Protein AF-A0A1W9WBG7-F1 (afdb_monomer)

Foldseek 3Di:
DVLVVVLVVVCVVDPDDQEAEAAADCVVVPVVSLVVNCVVNVHDYHYDPHRNCVVVVVVVVVVVVVD

Radius of gyration: 13.62 Å; Cα contacts (8 Å, |Δi|>4): 54; chains: 1; bounding box: 23×25×45 Å

Nearest PDB structures (foldseek):
  5gtd-assembly1_B  TM=5.696E-01  e=5.177E+00  Bacillus subtilis subsp. subtilis str. 168
  6wc8-assembly1_A-2  TM=3.962E-01  e=4.820E+00  Human immunodeficiency virus 1
  3h5w-assembly1_A  TM=4.683E-01  e=9.837E+00  Rattus norvegicus

Mean predicted aligned error: 4.43 Å

pLDDT: mean 88.69, std 7.89, range [53.0, 97.12]

Sequence (67 aa):
GLFYSVIKRVLEMDSLTQQVAMTGGVVAHNPYLIKMVEEKTGKIILVPEYPQLTGAVGAALFAMDDH

Secondary structure (DSSP, 8-state):
-HHHHHHHHHHHH----S-EE--SHHHHH-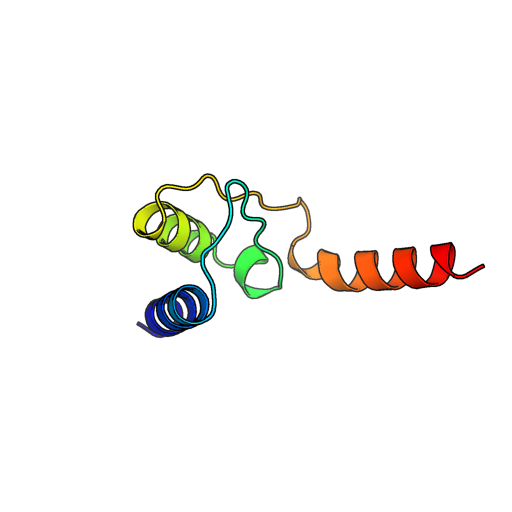HHHHHHHHHHH--PEE--S-TTTHHHHHHHHHHHHT-

Structure (mmCIF, N/CA/C/O backbone):
data_AF-A0A1W9WBG7-F1
#
_entry.id   AF-A0A1W9WBG7-F1
#
loop_
_atom_site.group_PDB
_atom_site.id
_atom_site.type_symbol
_atom_site.label_atom_id
_atom_site.label_alt_id
_atom_site.label_comp_id
_atom_site.label_asym_id
_atom_site.label_entity_id
_atom_site.label_seq_id
_atom_site.pdbx_PDB_ins_code
_atom_site.Cartn_x
_atom_site.Cartn_y
_atom_site.Cartn_z
_atom_site.occupancy
_atom_site.B_iso_or_equiv
_atom_site.auth_seq_id
_atom_site.auth_comp_id
_atom_site.auth_asym_id
_atom_site.auth_atom_id
_atom_site.pdbx_PDB_model_num
ATOM 1 N N . GLY A 1 1 ? 2.084 7.009 18.646 1.00 65.44 1 GLY A N 1
ATOM 2 C CA . GLY A 1 1 ? 2.699 6.000 17.761 1.00 65.44 1 GLY A CA 1
ATOM 3 C C . GLY A 1 1 ? 2.700 6.517 16.337 1.00 65.44 1 GLY A C 1
ATOM 4 O O . GLY A 1 1 ? 1.655 6.958 15.884 1.00 65.44 1 GLY A O 1
ATOM 5 N N . LEU A 1 2 ? 3.848 6.506 15.657 1.00 77.88 2 LEU A N 1
ATOM 6 C CA . LEU A 1 2 ? 4.050 7.124 14.334 1.00 77.88 2 LEU A CA 1
ATOM 7 C C . LEU A 1 2 ? 3.018 6.677 13.279 1.00 77.88 2 LEU A C 1
ATOM 9 O O . LEU A 1 2 ? 2.411 7.514 12.618 1.00 77.88 2 LEU A O 1
ATOM 13 N N . PHE A 1 3 ? 2.754 5.371 13.182 1.00 82.56 3 PHE A N 1
ATOM 14 C CA . PHE A 1 3 ? 1.815 4.801 12.206 1.00 82.56 3 PHE A CA 1
ATOM 15 C C . PHE A 1 3 ? 0.366 5.264 12.395 1.00 82.56 3 PHE A C 1
ATOM 17 O O . PHE A 1 3 ? -0.345 5.498 11.422 1.00 82.56 3 PHE A O 1
ATOM 24 N N . TYR A 1 4 ? -0.054 5.475 13.643 1.00 84.56 4 TYR A N 1
ATOM 25 C CA . TYR A 1 4 ? -1.391 5.978 13.952 1.00 84.56 4 TYR A CA 1
ATOM 26 C C . TYR A 1 4 ? -1.615 7.383 13.378 1.00 84.56 4 TYR A C 1
ATOM 28 O O . TYR A 1 4 ? -2.674 7.659 12.818 1.00 84.56 4 TYR A O 1
ATOM 36 N N . SER A 1 5 ? -0.612 8.261 13.493 1.00 87.88 5 SER A N 1
ATOM 37 C CA . SER A 1 5 ? -0.683 9.625 12.959 1.00 87.88 5 SER A CA 1
ATOM 38 C C . SER A 1 5 ? -0.784 9.634 11.434 1.00 87.88 5 SER A C 1
ATOM 40 O O . SER A 1 5 ? -1.532 10.437 10.883 1.00 87.88 5 SER A O 1
ATOM 42 N N . VAL A 1 6 ? -0.084 8.715 10.758 1.00 86.69 6 VAL A N 1
ATOM 43 C CA . VAL A 1 6 ? -0.167 8.548 9.297 1.00 86.69 6 VAL A CA 1
ATOM 44 C C . VAL A 1 6 ? -1.571 8.108 8.886 1.00 86.69 6 VAL A C 1
ATOM 46 O O . VAL A 1 6 ? -2.184 8.758 8.047 1.00 86.69 6 VAL A O 1
ATOM 49 N N . ILE A 1 7 ? -2.118 7.066 9.523 1.00 86.12 7 ILE A N 1
ATOM 50 C CA . ILE A 1 7 ? -3.466 6.567 9.208 1.00 86.12 7 ILE A CA 1
ATOM 51 C C . ILE A 1 7 ? -4.516 7.653 9.448 1.00 86.12 7 ILE A C 1
ATOM 53 O O . ILE A 1 7 ? -5.373 7.877 8.600 1.00 86.12 7 ILE A O 1
ATOM 57 N N . LYS A 1 8 ? -4.440 8.362 10.582 1.00 87.75 8 LYS A N 1
ATOM 58 C CA . LYS A 1 8 ? -5.366 9.460 10.893 1.00 87.75 8 LYS A CA 1
ATOM 59 C C . LYS A 1 8 ? -5.355 10.525 9.796 1.00 87.75 8 LYS A C 1
ATOM 61 O O . LYS A 1 8 ? -6.419 10.943 9.366 1.00 87.75 8 LYS A O 1
ATOM 66 N N . ARG A 1 9 ? -4.170 10.907 9.316 1.00 88.06 9 ARG A N 1
ATOM 67 C CA . ARG A 1 9 ? -4.024 11.925 8.275 1.00 88.06 9 ARG A CA 1
ATOM 68 C C . ARG A 1 9 ? -4.583 11.474 6.926 1.00 88.06 9 ARG A C 1
ATOM 70 O O . ARG A 1 9 ? -5.244 12.263 6.271 1.00 88.06 9 ARG A O 1
ATOM 77 N N . VAL A 1 10 ? -4.372 10.215 6.535 1.00 85.62 10 VAL A N 1
ATOM 78 C CA . VAL A 1 10 ? -4.971 9.656 5.307 1.00 85.62 10 VAL A CA 1
ATOM 79 C C . VAL A 1 10 ? -6.502 9.691 5.384 1.00 85.62 10 VAL A C 1
ATOM 81 O O . VAL A 1 10 ? -7.146 10.110 4.430 1.00 85.62 10 VAL A O 1
ATOM 84 N N . LEU A 1 11 ? -7.077 9.329 6.536 1.00 84.19 11 LEU A N 1
ATOM 85 C CA . LEU A 1 11 ? -8.530 9.349 6.755 1.00 84.19 11 LEU A CA 1
ATOM 86 C C . LEU A 1 11 ? -9.133 10.762 6.841 1.00 84.19 11 LEU A C 1
ATOM 88 O O . LEU A 1 11 ? -10.330 10.921 6.632 1.00 84.19 11 LEU A O 1
ATOM 92 N N . GLU A 1 12 ? -8.335 11.776 7.180 1.00 87.06 12 GLU A N 1
ATOM 93 C CA . GLU A 1 12 ? -8.757 13.186 7.173 1.00 87.06 12 GLU A CA 1
ATOM 94 C C . GLU A 1 12 ? -8.752 13.788 5.759 1.00 87.06 12 GLU A C 1
ATOM 96 O O . GLU A 1 12 ? -9.441 14.777 5.521 1.00 87.06 12 GLU A O 1
ATOM 101 N N . MET A 1 13 ? -7.967 13.221 4.836 1.00 80.94 13 MET A N 1
ATOM 102 C CA . MET A 1 13 ? -7.824 13.736 3.471 1.00 80.94 13 MET A CA 1
ATOM 103 C C . MET A 1 13 ? -8.928 13.253 2.529 1.00 80.94 13 MET A C 1
ATOM 105 O O . MET A 1 13 ? -9.323 14.011 1.649 1.00 80.94 13 MET A O 1
ATOM 109 N N . ASP A 1 14 ? -9.417 12.023 2.699 1.00 71.38 14 ASP A N 1
ATOM 110 C CA . ASP A 1 14 ? -10.530 11.495 1.910 1.00 71.38 14 ASP A CA 1
ATOM 111 C C . 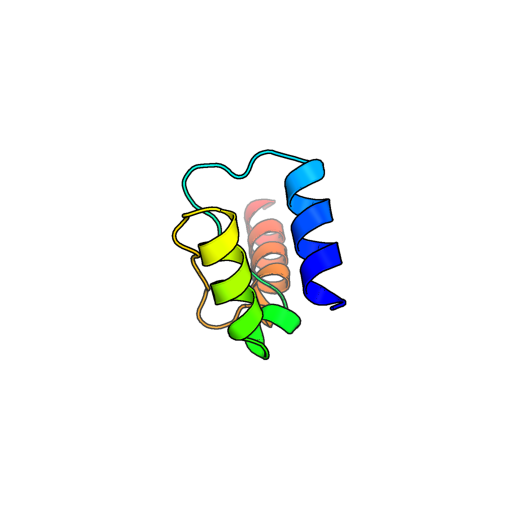ASP A 1 14 ? -11.246 10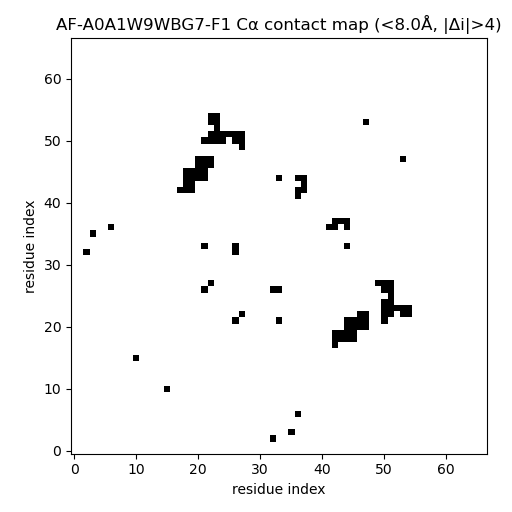.356 2.649 1.00 71.38 14 ASP A C 1
ATOM 113 O O . ASP A 1 14 ? -10.661 9.627 3.459 1.00 71.38 14 ASP A O 1
ATOM 117 N N . SER A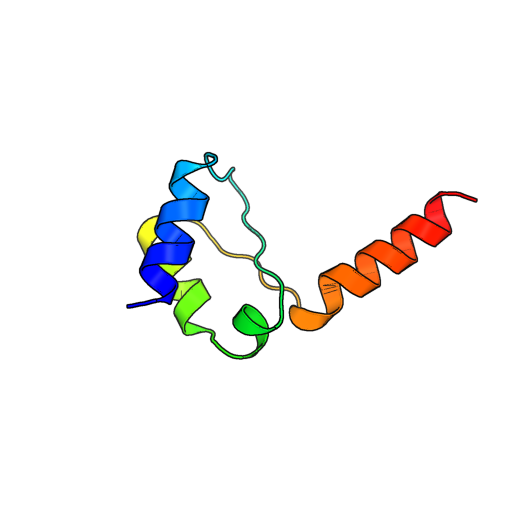 1 15 ? -12.527 10.171 2.339 1.00 75.69 15 SER A N 1
ATOM 118 C CA . SER A 1 15 ? -13.261 8.988 2.758 1.00 75.69 15 SER A CA 1
ATOM 119 C C . SER A 1 15 ? -12.814 7.791 1.927 1.00 75.69 15 SER A C 1
ATOM 121 O O . SER A 1 15 ? -12.951 7.762 0.707 1.00 75.69 15 SER A O 1
ATOM 123 N N . LEU A 1 16 ? -12.317 6.751 2.592 1.00 80.62 16 LEU A N 1
ATOM 124 C CA . LEU A 1 16 ? -12.086 5.475 1.923 1.00 80.62 16 LEU A CA 1
ATOM 125 C C . LEU A 1 16 ? -13.424 4.954 1.354 1.00 80.62 16 LEU A C 1
ATOM 127 O O . LEU A 1 16 ? -14.470 5.109 1.991 1.00 80.62 16 LEU A O 1
ATOM 131 N N . THR A 1 17 ? -13.410 4.284 0.203 1.00 80.44 17 THR A N 1
ATOM 132 C CA . THR A 1 17 ? -14.605 3.648 -0.388 1.00 80.44 17 THR A CA 1
ATOM 133 C C . THR A 1 17 ? -14.797 2.227 0.168 1.00 80.44 17 THR A C 1
ATOM 135 O O . THR A 1 17 ? -14.238 1.905 1.220 1.00 80.44 17 THR A O 1
ATOM 138 N N . GLN A 1 18 ? -15.634 1.381 -0.447 1.00 77.75 18 GLN A N 1
ATOM 139 C CA . GLN A 1 18 ? -15.943 0.048 0.097 1.00 77.75 18 GLN A CA 1
ATOM 140 C C . GLN A 1 18 ? -14.744 -0.907 0.141 1.00 77.75 18 GLN A C 1
ATOM 142 O O . GLN A 1 18 ? -14.637 -1.679 1.089 1.00 77.75 18 GLN A O 1
ATOM 147 N N . GLN A 1 19 ? -13.851 -0.855 -0.848 1.00 83.38 19 GLN A N 1
ATOM 148 C CA . GLN A 1 19 ? -12.669 -1.714 -0.908 1.00 83.38 19 GLN A CA 1
ATOM 149 C C . GLN A 1 19 ? -11.413 -0.869 -0.757 1.00 83.38 19 GLN A C 1
ATOM 151 O O . GLN A 1 19 ? -11.263 0.158 -1.416 1.00 83.38 19 GLN A O 1
ATOM 156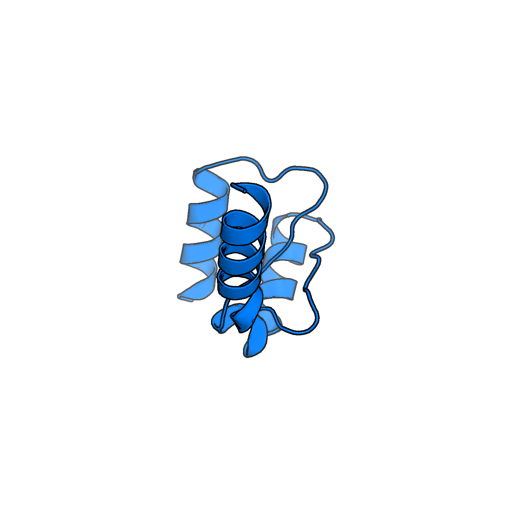 N N . VAL A 1 20 ? -10.509 -1.311 0.112 1.00 90.19 20 VAL A N 1
ATOM 157 C CA . VAL A 1 20 ? -9.253 -0.614 0.381 1.00 90.19 20 VAL A CA 1
ATOM 158 C C . VAL A 1 20 ? -8.119 -1.579 0.101 1.00 90.19 20 VAL A C 1
ATOM 160 O O . VAL A 1 20 ? -8.044 -2.639 0.714 1.00 90.19 20 VAL A O 1
ATOM 163 N N . ALA A 1 21 ? -7.234 -1.205 -0.817 1.00 92.88 21 ALA A N 1
ATOM 164 C CA . ALA A 1 21 ? -5.993 -1.922 -1.057 1.00 92.88 21 ALA A CA 1
ATOM 165 C C . ALA A 1 21 ? -4.836 -1.177 -0.389 1.00 92.88 21 ALA A C 1
ATOM 167 O O . ALA A 1 21 ? -4.713 0.040 -0.530 1.00 92.88 21 ALA A O 1
ATOM 168 N N . MET A 1 22 ? -3.980 -1.900 0.326 1.00 93.06 22 MET A N 1
ATOM 169 C CA . MET A 1 22 ? -2.768 -1.339 0.918 1.00 93.06 22 MET A CA 1
ATOM 170 C C . MET A 1 22 ? -1.526 -1.893 0.219 1.00 93.06 22 MET A C 1
ATOM 172 O O . MET A 1 22 ? -1.371 -3.102 0.057 1.00 93.06 22 MET A O 1
ATOM 176 N N . THR A 1 23 ? -0.631 -0.992 -0.187 1.00 94.44 23 THR A N 1
ATOM 177 C CA . THR A 1 23 ? 0.605 -1.297 -0.924 1.00 94.44 23 THR A CA 1
ATOM 178 C C . THR A 1 23 ? 1.810 -0.592 -0.287 1.00 94.44 23 THR A C 1
ATOM 180 O O . THR A 1 23 ? 1.668 0.221 0.628 1.00 94.44 23 THR A O 1
ATOM 183 N N . GLY A 1 24 ? 3.017 -0.906 -0.760 1.00 92.38 24 GLY A N 1
ATOM 184 C CA . GLY A 1 24 ? 4.271 -0.291 -0.327 1.00 92.38 24 GLY A CA 1
ATOM 185 C C . GLY A 1 24 ? 5.090 -1.135 0.654 1.00 92.38 24 GLY A C 1
ATOM 186 O O . GLY A 1 24 ? 4.607 -2.086 1.270 1.00 92.38 24 GLY A O 1
ATOM 187 N N . GLY A 1 25 ? 6.365 -0.766 0.815 1.00 91.88 25 GLY A N 1
ATOM 188 C CA . GLY A 1 25 ? 7.333 -1.530 1.616 1.00 91.88 25 GLY A CA 1
ATOM 189 C C . GLY A 1 25 ? 6.979 -1.644 3.100 1.00 91.88 25 GLY A C 1
ATOM 190 O O . GLY A 1 25 ? 7.250 -2.662 3.725 1.00 91.88 25 GLY A O 1
ATOM 191 N N . VAL A 1 26 ? 6.310 -0.639 3.669 1.00 90.69 26 VAL A N 1
ATOM 192 C CA . VAL A 1 26 ? 5.863 -0.702 5.070 1.00 90.69 26 VAL A CA 1
ATOM 193 C C . VAL A 1 26 ? 4.790 -1.777 5.251 1.00 90.69 26 VAL A C 1
ATOM 195 O O . VAL A 1 26 ? 4.848 -2.529 6.218 1.00 90.69 26 VAL A O 1
ATOM 198 N N . VAL A 1 27 ? 3.847 -1.887 4.312 1.00 91.81 27 VAL A N 1
ATOM 199 C CA . VAL A 1 27 ? 2.785 -2.907 4.342 1.00 91.81 27 VAL A CA 1
ATOM 200 C C . VAL A 1 27 ? 3.380 -4.307 4.197 1.00 91.81 27 VAL A C 1
ATOM 202 O O . VAL A 1 27 ? 2.963 -5.218 4.905 1.00 91.81 27 VAL A O 1
ATOM 205 N N . ALA A 1 28 ? 4.409 -4.459 3.358 1.00 91.38 28 ALA A N 1
ATOM 206 C CA . ALA A 1 28 ? 5.101 -5.732 3.148 1.00 91.38 28 ALA A CA 1
ATOM 207 C C . ALA A 1 28 ? 5.787 -6.284 4.413 1.00 91.38 28 ALA A C 1
ATOM 209 O O . ALA A 1 28 ? 5.885 -7.497 4.581 1.00 91.38 28 ALA A O 1
ATOM 210 N N . HIS A 1 29 ? 6.264 -5.413 5.307 1.00 89.19 29 HIS A N 1
ATOM 211 C CA . HIS A 1 29 ? 7.040 -5.819 6.486 1.00 89.19 29 HIS A CA 1
ATOM 212 C C . HIS A 1 29 ? 6.322 -5.597 7.821 1.00 89.19 29 HIS A C 1
ATOM 214 O O . HIS A 1 29 ? 6.824 -6.023 8.860 1.00 89.19 29 HIS A O 1
ATOM 220 N N . ASN A 1 30 ? 5.163 -4.934 7.824 1.00 88.50 30 ASN A N 1
ATOM 221 C CA . ASN A 1 30 ? 4.452 -4.589 9.049 1.00 88.50 30 ASN A CA 1
ATOM 222 C C . ASN A 1 30 ? 2.945 -4.897 8.963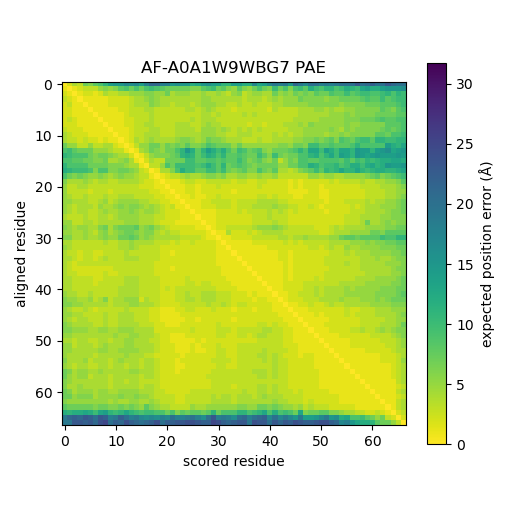 1.00 88.50 30 ASN A C 1
ATOM 224 O O . ASN A 1 30 ? 2.133 -3.992 8.737 1.00 88.50 30 ASN A O 1
ATOM 228 N N . PRO A 1 31 ? 2.539 -6.152 9.227 1.00 83.38 31 PRO A N 1
ATOM 229 C CA . PRO A 1 31 ? 1.135 -6.551 9.171 1.00 83.38 31 PRO A CA 1
ATOM 230 C C . PRO A 1 31 ? 0.262 -5.893 10.251 1.00 83.38 31 PRO A C 1
ATOM 232 O O . PRO A 1 31 ? -0.959 -5.856 10.118 1.00 83.38 31 PRO A O 1
ATOM 235 N N . TYR A 1 32 ? 0.851 -5.333 11.313 1.00 89.44 32 TYR A N 1
ATOM 236 C CA . TYR A 1 32 ? 0.093 -4.606 12.338 1.00 89.44 32 TYR A CA 1
ATOM 237 C C . TYR A 1 32 ? -0.556 -3.330 11.786 1.00 89.44 32 TYR A C 1
ATOM 239 O O . TYR A 1 32 ? -1.606 -2.908 12.267 1.00 89.44 32 TYR A O 1
ATOM 247 N N . LEU A 1 33 ? 0.037 -2.732 10.747 1.00 89.19 33 LEU A N 1
ATOM 248 C CA . LEU A 1 33 ? -0.540 -1.566 10.087 1.00 89.19 33 LEU A CA 1
ATOM 249 C C . LEU A 1 33 ? -1.894 -1.899 9.449 1.00 89.19 33 LEU A C 1
ATOM 251 O O . LEU A 1 33 ? -2.824 -1.110 9.574 1.00 89.19 33 LEU A O 1
ATOM 255 N N . ILE A 1 34 ? -2.007 -3.079 8.830 1.00 90.56 34 ILE A N 1
ATOM 256 C CA . ILE A 1 34 ? -3.239 -3.571 8.200 1.00 90.56 34 ILE A CA 1
ATOM 257 C C . ILE A 1 34 ? -4.340 -3.668 9.257 1.00 90.56 34 ILE A C 1
ATOM 259 O O . ILE A 1 34 ? -5.372 -3.016 9.123 1.00 90.56 34 ILE A O 1
ATOM 263 N N . LYS A 1 35 ? -4.058 -4.367 10.364 1.00 90.88 35 LYS A N 1
ATOM 264 C CA . LYS A 1 35 ? -4.999 -4.523 11.484 1.00 90.88 35 LYS A CA 1
ATOM 265 C C . LYS A 1 35 ? -5.468 -3.182 12.041 1.00 90.88 35 LYS A C 1
ATOM 267 O O . LYS A 1 35 ? -6.653 -2.983 12.265 1.00 90.88 35 LYS A O 1
ATOM 272 N N . MET A 1 36 ? -4.553 -2.226 12.212 1.00 90.50 36 MET A N 1
ATOM 273 C CA . MET A 1 36 ? -4.907 -0.899 12.722 1.00 90.50 36 MET A CA 1
ATOM 274 C C . MET A 1 36 ? -5.844 -0.136 11.773 1.00 90.50 36 MET A C 1
ATOM 276 O O . MET A 1 36 ? -6.695 0.629 12.233 1.00 90.50 36 MET A O 1
ATOM 280 N N . VAL A 1 37 ? -5.687 -0.303 10.456 1.00 90.19 37 VAL A N 1
ATOM 281 C CA . VAL A 1 37 ? -6.594 0.300 9.470 1.00 90.19 37 VAL A CA 1
ATOM 282 C C . VAL A 1 37 ? -7.942 -0.422 9.473 1.00 90.19 37 VAL A C 1
ATOM 284 O O . VAL A 1 37 ? -8.968 0.258 9.482 1.00 90.19 37 VAL A O 1
ATOM 287 N N . GLU A 1 38 ? -7.963 -1.755 9.536 1.00 90.94 38 GLU A N 1
ATOM 288 C CA . GLU A 1 38 ? -9.193 -2.552 9.679 1.00 90.94 38 GLU A CA 1
ATOM 289 C C . GLU A 1 38 ? -9.997 -2.106 10.906 1.00 90.94 38 GLU A C 1
ATOM 291 O O . GLU A 1 38 ? -11.162 -1.738 10.781 1.00 90.94 38 GLU A O 1
ATOM 296 N N . GLU A 1 39 ? -9.356 -2.027 12.074 1.00 91.12 39 GLU A N 1
ATOM 297 C CA . GLU A 1 39 ? -9.978 -1.607 13.336 1.00 91.12 39 GLU A CA 1
ATOM 298 C C . GLU A 1 39 ? -10.539 -0.181 13.275 1.00 91.12 39 GLU A C 1
ATOM 300 O O . GLU A 1 39 ? -11.616 0.095 13.802 1.00 91.12 39 GLU A O 1
ATOM 305 N N . LYS A 1 40 ? -9.827 0.747 12.626 1.00 88.31 40 LYS A N 1
ATOM 306 C CA . LYS A 1 40 ? -10.256 2.151 12.520 1.00 88.31 40 LYS A CA 1
ATOM 307 C C . LYS A 1 40 ? -11.375 2.378 11.520 1.00 88.31 40 LYS A C 1
ATOM 309 O O . LYS A 1 40 ? -12.133 3.331 11.677 1.00 88.31 40 LYS A O 1
ATOM 314 N N . THR A 1 41 ? -11.401 1.595 10.450 1.00 87.06 41 THR A N 1
ATOM 315 C CA . THR A 1 41 ? -12.272 1.857 9.299 1.00 87.06 41 THR A CA 1
ATOM 316 C C . THR A 1 41 ? -13.443 0.888 9.223 1.00 87.06 41 THR A C 1
ATOM 318 O O . THR A 1 41 ? -14.422 1.195 8.548 1.00 87.06 41 THR A O 1
ATOM 321 N N . GLY A 1 42 ? -13.357 -0.258 9.908 1.00 89.19 42 GLY A N 1
ATOM 322 C CA . GLY A 1 42 ? -14.315 -1.358 9.816 1.00 89.19 42 GLY A CA 1
ATOM 323 C C . GLY A 1 42 ? -14.311 -2.053 8.453 1.00 89.19 42 GLY A C 1
ATOM 324 O O . GLY A 1 42 ? -15.290 -2.709 8.104 1.00 89.19 42 GLY A O 1
ATOM 325 N N . LYS A 1 43 ? -13.258 -1.866 7.648 1.00 88.12 43 LYS A N 1
ATOM 326 C CA . LYS A 1 43 ? -13.190 -2.333 6.258 1.00 88.12 43 LYS A CA 1
ATOM 327 C C . LYS A 1 43 ? -12.233 -3.490 6.104 1.00 88.12 43 LYS A C 1
ATOM 329 O O . LYS A 1 4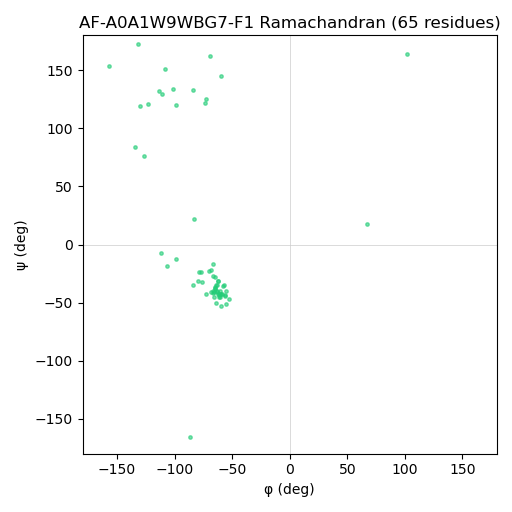3 ? -11.231 -3.565 6.804 1.00 88.12 43 LYS A O 1
ATOM 334 N N . ILE A 1 44 ? -12.527 -4.330 5.120 1.00 89.06 44 ILE A N 1
ATOM 335 C CA . ILE A 1 44 ? -11.625 -5.386 4.672 1.00 89.06 44 ILE A CA 1
ATOM 336 C C . ILE A 1 44 ? -10.479 -4.734 3.900 1.00 89.06 44 ILE A C 1
ATOM 338 O O . ILE A 1 44 ? -10.719 -3.991 2.942 1.00 89.06 44 ILE A O 1
ATOM 342 N N . ILE A 1 45 ? -9.246 -5.023 4.316 1.00 92.69 45 ILE A N 1
ATOM 343 C CA . ILE A 1 45 ? -8.049 -4.529 3.643 1.00 92.69 45 ILE A CA 1
ATOM 344 C C . ILE A 1 45 ? -7.492 -5.610 2.724 1.00 92.69 45 ILE A C 1
ATOM 346 O O . ILE A 1 45 ? -7.106 -6.694 3.155 1.00 92.69 45 ILE A O 1
ATOM 350 N N . LEU A 1 46 ? -7.429 -5.292 1.435 1.00 94.25 46 LEU A N 1
ATOM 351 C CA . LEU A 1 46 ? -6.801 -6.123 0.421 1.00 94.25 46 LEU A CA 1
ATOM 352 C C . LEU A 1 46 ? -5.301 -5.842 0.396 1.00 94.25 46 LEU A C 1
ATOM 354 O O . LEU A 1 46 ? -4.868 -4.687 0.353 1.00 94.25 46 LEU A O 1
ATOM 358 N N . VAL A 1 47 ? -4.502 -6.904 0.388 1.00 94.56 47 VAL A N 1
ATOM 359 C CA . VAL A 1 47 ? -3.045 -6.808 0.312 1.00 94.56 47 VAL A CA 1
ATOM 360 C C . VAL A 1 47 ? -2.563 -7.749 -0.791 1.00 94.56 47 VAL A C 1
ATOM 362 O O . VAL A 1 47 ? -2.843 -8.946 -0.718 1.00 94.56 47 VAL A O 1
ATOM 365 N N . PRO A 1 48 ? -1.896 -7.236 -1.839 1.00 94.31 48 PRO A N 1
ATOM 366 C CA . PRO A 1 48 ? -1.355 -8.075 -2.904 1.00 94.31 48 PRO A CA 1
ATOM 367 C C . PRO A 1 48 ? -0.183 -8.920 -2.387 1.00 94.31 48 PRO A C 1
ATOM 369 O O . PRO A 1 48 ? 0.428 -8.586 -1.377 1.00 94.31 48 PRO A O 1
ATOM 372 N N . GLU A 1 49 ? 0.175 -9.983 -3.109 1.00 93.62 49 GLU A N 1
ATOM 373 C CA . GLU A 1 49 ? 1.266 -10.899 -2.726 1.00 93.62 49 GLU A CA 1
ATOM 374 C C . GLU A 1 49 ? 2.618 -10.179 -2.545 1.00 93.62 49 GLU A C 1
ATOM 376 O O . GLU A 1 49 ? 3.381 -10.498 -1.636 1.00 93.62 49 GLU A O 1
ATOM 381 N N . TYR A 1 50 ? 2.875 -9.143 -3.357 1.00 94.81 50 TYR A N 1
ATOM 382 C CA . TYR A 1 50 ? 4.088 -8.318 -3.297 1.00 94.81 50 TYR A CA 1
ATOM 383 C C . TYR A 1 50 ? 3.751 -6.816 -3.180 1.00 94.81 50 TYR A C 1
ATOM 385 O O . TYR A 1 50 ? 3.877 -6.076 -4.164 1.00 94.81 50 TYR A O 1
ATOM 393 N N . PRO A 1 51 ? 3.340 -6.320 -1.994 1.00 95.31 51 PRO A N 1
ATOM 394 C CA . PRO A 1 51 ? 2.908 -4.929 -1.796 1.00 95.31 51 PRO A CA 1
ATOM 395 C C . PRO A 1 51 ? 3.963 -3.894 -2.180 1.00 95.31 51 PRO A C 1
ATOM 397 O O . PRO A 1 51 ? 3.644 -2.830 -2.708 1.00 95.31 51 PRO A O 1
ATOM 400 N N . GLN A 1 52 ? 5.234 -4.198 -1.934 1.00 95.94 52 GLN A N 1
ATOM 401 C CA . GLN A 1 52 ? 6.369 -3.330 -2.229 1.00 95.94 52 GLN A CA 1
ATOM 402 C C . GLN A 1 52 ? 6.625 -3.146 -3.730 1.00 95.94 52 GLN A C 1
ATOM 404 O O . GLN A 1 52 ? 7.243 -2.157 -4.113 1.00 95.94 52 GLN A O 1
ATOM 409 N N . LEU A 1 53 ? 6.147 -4.069 -4.574 1.00 96.62 53 LEU A N 1
ATOM 410 C CA . LEU A 1 53 ? 6.355 -4.029 -6.024 1.00 96.62 53 LEU A CA 1
ATOM 411 C C . LEU A 1 53 ? 5.158 -3.453 -6.787 1.00 96.62 53 LEU A C 1
ATOM 413 O O . LEU A 1 53 ? 5.302 -3.114 -7.959 1.00 96.62 53 LEU A O 1
ATOM 417 N N . THR A 1 54 ? 3.993 -3.298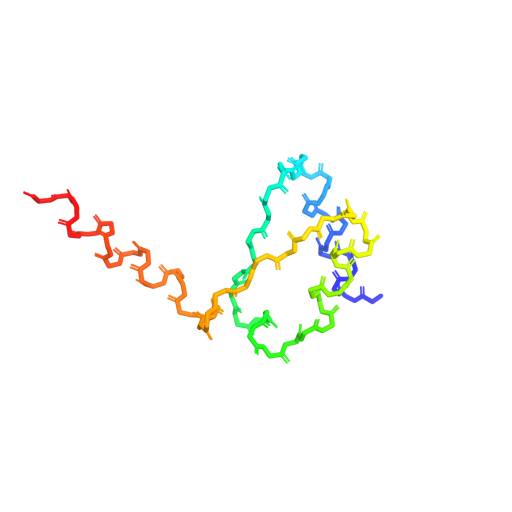 -6.147 1.00 96.25 54 THR A N 1
ATOM 418 C CA . THR A 1 54 ? 2.743 -2.925 -6.830 1.00 96.25 54 THR A CA 1
ATOM 419 C C . THR A 1 54 ? 2.860 -1.636 -7.644 1.00 96.25 54 THR A C 1
ATOM 421 O O . THR A 1 54 ? 2.369 -1.582 -8.767 1.00 96.25 54 THR A O 1
ATOM 424 N N . GLY A 1 55 ? 3.556 -0.617 -7.126 1.00 94.12 55 GLY A N 1
ATOM 425 C CA . GLY A 1 55 ? 3.759 0.641 -7.853 1.00 94.12 55 GLY A CA 1
ATOM 426 C C . GLY A 1 55 ? 4.618 0.484 -9.114 1.00 94.12 55 GLY A C 1
ATOM 427 O O . GLY A 1 55 ? 4.281 1.039 -10.155 1.00 94.12 55 GLY A O 1
ATOM 428 N N . ALA A 1 56 ? 5.689 -0.312 -9.046 1.00 96.62 56 ALA A N 1
ATOM 429 C CA . ALA A 1 56 ? 6.561 -0.569 -10.193 1.00 96.62 56 ALA A CA 1
ATOM 430 C C . ALA A 1 56 ? 5.850 -1.402 -11.269 1.00 96.62 56 ALA A C 1
ATOM 432 O O . ALA A 1 56 ? 5.958 -1.100 -12.454 1.00 96.62 56 ALA A O 1
ATOM 433 N N . VAL A 1 57 ? 5.073 -2.409 -10.853 1.00 96.38 57 VAL A N 1
ATOM 434 C CA . VAL A 1 57 ? 4.229 -3.200 -11.762 1.00 96.38 57 VAL A CA 1
ATOM 435 C C . VAL A 1 57 ? 3.198 -2.306 -12.450 1.00 96.38 57 VAL A C 1
ATOM 437 O O . VAL A 1 57 ? 3.055 -2.376 -13.666 1.00 96.38 57 VAL A O 1
ATOM 440 N N . GLY A 1 58 ? 2.528 -1.423 -11.701 1.00 94.81 58 GLY A N 1
ATOM 441 C CA . GLY A 1 58 ? 1.584 -0.460 -12.268 1.00 94.81 58 GLY A CA 1
ATOM 442 C C . GLY A 1 58 ? 2.230 0.463 -13.303 1.00 94.81 58 GLY A C 1
ATOM 443 O O . GLY A 1 58 ? 1.664 0.663 -14.370 1.00 94.81 58 GLY A O 1
ATOM 444 N N . ALA A 1 59 ? 3.439 0.963 -13.032 1.00 96.56 59 ALA A N 1
ATOM 445 C CA . ALA A 1 59 ? 4.182 1.788 -13.984 1.00 96.56 59 ALA A CA 1
ATOM 446 C C . ALA A 1 59 ? 4.552 1.026 -15.270 1.00 96.56 59 ALA A C 1
ATOM 448 O O . ALA A 1 59 ? 4.451 1.584 -16.359 1.00 96.56 59 ALA A O 1
ATOM 449 N N . ALA A 1 60 ? 4.948 -0.246 -15.158 1.00 97.12 60 ALA A N 1
ATOM 450 C CA . ALA A 1 60 ? 5.254 -1.080 -16.319 1.00 97.12 60 ALA A CA 1
ATOM 451 C C . ALA A 1 60 ? 4.008 -1.349 -17.176 1.00 97.12 60 ALA A C 1
ATOM 453 O O . ALA A 1 60 ? 4.066 -1.198 -18.391 1.00 97.12 60 ALA A O 1
ATOM 454 N N . LEU A 1 61 ? 2.878 -1.688 -16.545 1.00 97.00 61 LEU A N 1
ATOM 455 C CA . LEU A 1 61 ? 1.602 -1.871 -17.242 1.00 97.00 61 LEU A CA 1
ATOM 456 C C . LEU A 1 61 ? 1.146 -0.578 -17.923 1.00 97.00 61 LEU A C 1
ATOM 458 O O . LEU A 1 61 ? 0.749 -0.615 -19.079 1.00 97.00 61 LEU A O 1
ATOM 462 N N . PHE A 1 62 ? 1.263 0.559 -17.233 1.00 96.50 62 PHE A N 1
ATOM 463 C CA . PHE A 1 62 ? 0.922 1.864 -17.794 1.00 96.50 62 PHE A CA 1
ATOM 464 C C . PHE A 1 62 ? 1.753 2.184 -19.044 1.00 96.50 62 PHE A C 1
ATOM 466 O O . PHE A 1 62 ? 1.209 2.630 -20.044 1.00 96.50 62 PHE A O 1
ATOM 473 N N . ALA A 1 63 ? 3.057 1.892 -19.028 1.00 96.81 63 ALA A N 1
ATOM 474 C CA . ALA A 1 63 ? 3.920 2.086 -20.193 1.00 96.81 63 ALA A CA 1
ATOM 475 C C . ALA A 1 63 ? 3.586 1.151 -21.373 1.00 96.81 63 ALA A C 1
ATOM 477 O O . ALA A 1 63 ? 3.883 1.493 -22.513 1.00 96.81 63 ALA A O 1
ATOM 478 N N . MET A 1 64 ? 3.010 -0.026 -21.104 1.00 96.31 64 MET A N 1
ATOM 479 C CA . MET A 1 64 ? 2.581 -0.974 -22.138 1.00 96.31 64 MET A CA 1
ATOM 480 C C . MET A 1 64 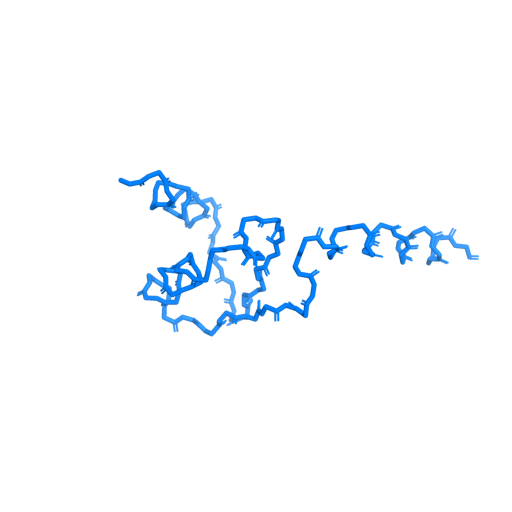? 1.234 -0.608 -22.768 1.00 96.31 64 MET A C 1
ATOM 482 O O . MET A 1 64 ? 1.025 -0.945 -23.925 1.00 96.31 64 MET A O 1
ATOM 486 N N . ASP A 1 65 ? 0.333 0.023 -22.010 1.00 94.50 65 ASP A N 1
ATOM 487 C CA . ASP A 1 65 ? -1.017 0.401 -22.463 1.00 94.50 65 ASP A CA 1
ATOM 488 C C . ASP A 1 65 ? -1.008 1.653 -23.362 1.00 94.50 65 ASP A C 1
ATOM 490 O O . ASP A 1 65 ? -1.895 1.845 -24.186 1.00 94.50 65 ASP A O 1
ATOM 494 N N . ASP A 1 66 ? 0.028 2.490 -23.239 1.00 76.12 66 ASP A N 1
ATOM 495 C CA . ASP A 1 66 ? 0.224 3.725 -24.015 1.00 76.12 66 ASP A CA 1
ATOM 496 C C . ASP A 1 66 ? 0.863 3.475 -25.412 1.00 76.12 66 ASP A C 1
ATOM 498 O O . ASP A 1 66 ? 1.500 4.367 -25.982 1.00 76.12 66 ASP A O 1
ATOM 502 N N . HIS A 1 67 ? 0.756 2.253 -25.959 1.00 53.00 67 HIS A N 1
ATOM 503 C CA . HIS A 1 67 ? 1.207 1.827 -27.302 1.00 53.00 67 HIS A CA 1
ATOM 504 C C . HIS A 1 67 ? 0.123 1.012 -28.018 1.00 53.00 67 HIS A C 1
ATOM 506 O O . HIS A 1 67 ? 0.071 1.100 -29.268 1.00 53.00 67 HIS A O 1
#

Solvent-accessible surface area (backbone atoms only — not comparable to full-atom values): 4108 Å² total; per-residue (Å²): 110,75,68,58,57,52,53,53,52,55,59,72,74,45,83,80,68,86,71,44,77,54,62,32,61,64,52,63,77,34,67,65,58,55,52,55,49,28,73,74,66,77,40,66,73,46,67,61,98,55,17,57,46,49,68,61,53,50,52,53,53,52,65,60,70,79,110